Protein AF-A0A2S8NQK1-F1 (afdb_monomer_lite)

Secondary structure (DSSP, 8-state):
-HHHHHHHHHHTTT-HHHHHHHHHTT----HHHHTTGGGG-SSEEEETTSTTS-HHHHTSSS--SEEEE-S-THHHHSSSPP------SS--HHHHHHHHHHHS--

Foldseek 3Di:
DLLLLLLLCVVVVQPLVSSVVCVVVVPDDDPVSSVCSVVVDPFDKDAPPDPLPQPVQVPDDRRGRMDTDDDDSVVSVDPDDDDDDDDDPDDDPVRVVVVVVVVPDD

Radius of gyration: 18.11 Å; chains: 1; bounding box: 36×28×53 Å

pLDDT: mean 92.76, std 6.94, range [49.03, 98.44]

Sequence (106 aa):
MRQVLLFFALKYDGDWLKIYQALETKEKIAYEDLIDIETKITCHYVTIIDSEYPKLLCNIYRPPFVLFYVGNLAVLNDQRHKLAICGTTVPNKRGLVTAKMLTKKS

Structure (mmCIF, N/CA/C/O backbone):
data_AF-A0A2S8NQK1-F1
#
_entry.id   AF-A0A2S8NQK1-F1
#
loop_
_atom_site.group_PDB
_atom_site.id
_atom_site.type_symbol
_atom_site.label_atom_id
_atom_site.label_alt_id
_atom_site.label_comp_id
_atom_site.label_asym_id
_atom_site.label_entity_id
_atom_site.label_seq_id
_atom_site.pdbx_PDB_ins_code
_atom_site.Cartn_x
_atom_site.Cartn_y
_atom_site.Cartn_z
_atom_site.occupancy
_atom_site.B_iso_or_equiv
_atom_site.auth_seq_id
_atom_site.auth_comp_id
_atom_site.auth_asym_id
_atom_site.auth_atom_id
_atom_site.pdbx_PDB_model_num
ATOM 1 N N . MET A 1 1 ? -3.739 3.729 15.677 1.00 84.88 1 MET A N 1
ATOM 2 C CA . MET A 1 1 ? -4.407 3.767 14.352 1.00 84.88 1 MET A CA 1
ATOM 3 C C . MET A 1 1 ? -3.555 3.132 13.250 1.00 84.88 1 MET A C 1
ATOM 5 O O . MET A 1 1 ? -4.055 2.231 12.597 1.00 84.88 1 MET A O 1
ATOM 9 N N . ARG A 1 2 ? -2.272 3.503 13.075 1.00 95.56 2 ARG A N 1
ATOM 10 C CA . ARG A 1 2 ? -1.377 2.883 12.064 1.00 95.56 2 ARG A CA 1
ATOM 11 C C . ARG A 1 2 ? -1.283 1.354 12.175 1.00 95.56 2 ARG A C 1
ATOM 13 O O . ARG A 1 2 ? -1.521 0.657 11.199 1.00 95.56 2 ARG A O 1
ATOM 20 N N . GLN A 1 3 ? -1.046 0.842 13.385 1.00 95.75 3 GLN A N 1
ATOM 21 C CA . GLN A 1 3 ? -0.967 -0.601 13.664 1.00 95.75 3 GLN A CA 1
ATOM 22 C C . GLN A 1 3 ? -2.260 -1.361 13.337 1.00 95.75 3 GLN A C 1
ATOM 24 O O . GLN A 1 3 ? -2.198 -2.516 12.945 1.00 95.75 3 GLN A O 1
ATOM 29 N N . VAL A 1 4 ? -3.425 -0.713 13.442 1.00 96.50 4 VAL A N 1
ATOM 30 C CA . VAL A 1 4 ? -4.716 -1.316 13.067 1.00 96.50 4 VAL A CA 1
ATOM 31 C C . VAL A 1 4 ? -4.816 -1.478 11.549 1.00 96.50 4 VAL A C 1
ATOM 33 O O . VAL A 1 4 ? -5.246 -2.523 11.068 1.00 96.50 4 VAL A O 1
ATOM 36 N N . LEU A 1 5 ? -4.373 -0.472 10.787 1.00 97.44 5 LEU A N 1
ATOM 37 C CA . LEU A 1 5 ? -4.304 -0.566 9.327 1.00 97.44 5 LEU A CA 1
ATOM 38 C C . LEU A 1 5 ? -3.313 -1.649 8.893 1.00 97.44 5 LEU A C 1
ATOM 40 O O . LEU A 1 5 ? -3.635 -2.444 8.015 1.00 97.44 5 LEU A O 1
ATOM 44 N N . LEU A 1 6 ? -2.145 -1.715 9.541 1.00 97.81 6 LEU A N 1
ATOM 45 C CA . LEU A 1 6 ? -1.167 -2.779 9.321 1.00 97.81 6 LEU A CA 1
ATOM 46 C C . LEU A 1 6 ? -1.759 -4.159 9.641 1.00 97.81 6 LEU A C 1
ATOM 48 O O . LEU A 1 6 ? -1.657 -5.069 8.825 1.00 97.81 6 LEU A O 1
ATOM 52 N N . PHE A 1 7 ? -2.429 -4.303 10.785 1.00 97.75 7 PHE A N 1
ATOM 53 C CA . PHE A 1 7 ? -3.077 -5.546 11.189 1.00 97.75 7 PHE A CA 1
ATOM 54 C C . PHE A 1 7 ? -4.078 -6.032 10.138 1.00 97.75 7 PHE A C 1
ATOM 56 O O . PHE A 1 7 ? -3.976 -7.172 9.688 1.00 97.75 7 PHE A O 1
ATOM 63 N N . PHE A 1 8 ? -5.004 -5.178 9.689 1.00 98.00 8 PHE A N 1
ATOM 64 C CA . PHE A 1 8 ? -5.975 -5.577 8.667 1.00 98.00 8 PHE A CA 1
ATOM 65 C C . PHE A 1 8 ? -5.335 -5.820 7.301 1.00 98.00 8 PHE A C 1
ATOM 67 O O . PHE A 1 8 ? -5.755 -6.742 6.604 1.00 98.00 8 PHE A O 1
ATOM 74 N N . ALA A 1 9 ? -4.303 -5.055 6.932 1.00 97.81 9 ALA A N 1
ATOM 75 C CA . ALA A 1 9 ? -3.551 -5.297 5.704 1.00 97.81 9 ALA A CA 1
ATOM 76 C C . ALA A 1 9 ? -2.910 -6.692 5.695 1.00 97.81 9 ALA A C 1
ATOM 78 O O . ALA A 1 9 ? -2.998 -7.382 4.684 1.00 97.81 9 ALA A O 1
ATOM 79 N N . LEU A 1 10 ? -2.336 -7.130 6.821 1.00 97.06 10 LEU A N 1
ATOM 80 C CA . LEU A 1 10 ? -1.766 -8.473 6.966 1.00 97.06 10 LEU A CA 1
ATOM 81 C C . LEU A 1 10 ? -2.851 -9.554 7.049 1.00 97.06 10 LEU A C 1
ATOM 83 O O . LEU A 1 10 ? -2.753 -10.576 6.380 1.00 97.06 10 LEU A O 1
ATOM 87 N N . LYS A 1 11 ? -3.907 -9.326 7.839 1.00 97.38 11 LYS A N 1
ATOM 88 C CA . LYS A 1 11 ? -5.008 -10.282 8.035 1.00 97.38 11 LYS A CA 1
ATOM 89 C C . LYS A 1 11 ? -5.736 -10.615 6.732 1.00 97.38 11 LYS A C 1
ATOM 91 O O . LYS A 1 11 ? -6.131 -11.760 6.529 1.00 97.38 11 LYS A O 1
ATOM 96 N N . TYR A 1 12 ? -5.941 -9.614 5.882 1.00 98.12 12 TYR A N 1
ATOM 97 C CA . TYR A 1 12 ? -6.712 -9.739 4.647 1.00 98.12 12 TYR A CA 1
ATOM 98 C C . TYR A 1 12 ? -5.849 -9.744 3.381 1.00 98.12 12 TYR A C 1
ATOM 100 O O . TYR A 1 12 ? -6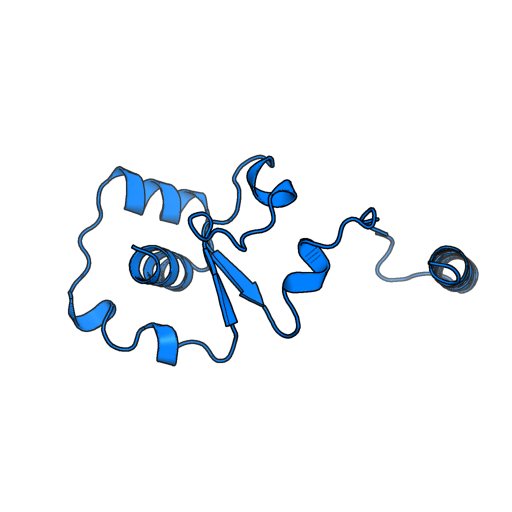.399 -9.590 2.294 1.00 98.12 12 TYR A O 1
ATOM 108 N N . ASP A 1 13 ? -4.531 -9.927 3.510 1.00 96.44 13 ASP A N 1
ATOM 109 C CA . ASP A 1 13 ? -3.579 -9.999 2.389 1.00 96.44 13 ASP A CA 1
ATOM 110 C C . ASP A 1 13 ? -3.718 -8.825 1.397 1.00 96.44 13 ASP A C 1
ATOM 112 O O . ASP A 1 13 ? -3.743 -8.976 0.178 1.00 96.44 13 ASP A O 1
ATOM 116 N N . GLY A 1 14 ? -3.913 -7.620 1.937 1.00 95.50 14 GLY A N 1
ATOM 117 C CA . GLY A 1 14 ? -4.097 -6.405 1.142 1.00 95.50 14 GLY A CA 1
ATOM 118 C C . GLY A 1 14 ? -5.433 -6.292 0.389 1.00 95.50 14 GLY A C 1
ATOM 119 O O . GLY A 1 14 ? -5.599 -5.341 -0.377 1.00 95.50 14 GLY A O 1
ATOM 120 N N . ASP A 1 15 ? -6.400 -7.195 0.596 1.00 97.94 15 ASP A N 1
ATOM 121 C CA . ASP A 1 15 ? -7.730 -7.120 -0.023 1.00 97.94 15 ASP A CA 1
ATOM 122 C C . ASP A 1 15 ? -8.475 -5.859 0.433 1.00 97.94 15 ASP A C 1
ATOM 124 O O . ASP A 1 15 ? -8.992 -5.763 1.551 1.00 97.94 15 ASP A O 1
ATOM 128 N N . TRP A 1 16 ? -8.539 -4.877 -0.467 1.00 97.56 16 TRP A N 1
ATOM 129 C CA . TRP A 1 16 ? -9.082 -3.557 -0.169 1.00 97.56 16 TRP A CA 1
ATOM 130 C C . TRP A 1 16 ? -10.514 -3.607 0.368 1.00 97.56 16 TRP A C 1
ATOM 132 O O . TRP A 1 16 ? -10.842 -2.869 1.296 1.00 97.56 16 TRP A O 1
ATOM 142 N N . LEU A 1 17 ? -11.374 -4.466 -0.195 1.00 97.88 17 LEU A N 1
ATOM 143 C CA . LEU A 1 17 ? -12.788 -4.503 0.176 1.00 97.88 17 LEU A CA 1
ATOM 144 C C . LEU A 1 17 ? -12.969 -5.075 1.581 1.00 97.88 17 LEU A C 1
ATOM 146 O O . LEU A 1 17 ? -13.733 -4.517 2.363 1.00 97.88 17 LEU A O 1
ATOM 150 N N . LYS A 1 18 ? -12.239 -6.142 1.917 1.00 98.44 18 LYS A N 1
ATOM 151 C CA . LYS A 1 18 ? -12.292 -6.742 3.257 1.00 98.44 18 LYS A CA 1
ATOM 152 C C . LYS A 1 18 ? -11.739 -5.801 4.318 1.00 98.44 18 LYS A C 1
ATOM 154 O O . LYS A 1 18 ? -12.349 -5.655 5.371 1.00 98.44 18 LYS A O 1
ATOM 159 N N . ILE A 1 19 ? -10.634 -5.113 4.024 1.00 98.06 19 ILE A N 1
ATOM 160 C CA . ILE A 1 19 ? -10.066 -4.110 4.935 1.00 98.06 19 ILE A CA 1
ATOM 161 C C . ILE A 1 19 ? -11.061 -2.966 5.144 1.00 98.06 19 ILE A C 1
ATOM 163 O O . ILE A 1 19 ? -11.316 -2.578 6.281 1.00 98.06 19 ILE A O 1
ATOM 167 N N . TYR A 1 20 ? -11.663 -2.453 4.067 1.00 97.56 20 TYR A N 1
ATOM 168 C CA . TYR A 1 20 ? -12.682 -1.408 4.157 1.00 97.56 20 TYR A CA 1
ATOM 169 C C . TYR A 1 20 ? -13.875 -1.852 5.014 1.00 97.56 20 TYR A C 1
ATOM 171 O O . TYR A 1 20 ? -14.260 -1.133 5.931 1.00 97.56 20 TYR A O 1
ATOM 179 N N . GLN A 1 21 ? -14.404 -3.055 4.780 1.00 98.06 21 GLN A N 1
ATOM 180 C CA . GLN A 1 21 ? -15.511 -3.619 5.558 1.00 98.06 21 GLN A CA 1
ATOM 181 C C . GLN A 1 21 ? -15.149 -3.807 7.035 1.00 98.06 21 GLN A C 1
ATOM 183 O O . GLN A 1 21 ? -15.956 -3.489 7.906 1.00 98.06 21 GLN A O 1
ATOM 188 N N . ALA A 1 22 ? -13.942 -4.281 7.340 1.00 97.81 22 ALA A N 1
ATOM 189 C CA . ALA A 1 22 ? -13.466 -4.437 8.712 1.00 97.81 22 ALA A CA 1
ATOM 190 C C . ALA A 1 22 ? -13.375 -3.090 9.449 1.00 97.81 22 ALA A C 1
ATOM 192 O O . ALA A 1 22 ? -13.771 -2.976 10.611 1.00 97.81 22 ALA A O 1
ATOM 193 N N . LEU A 1 23 ? -12.911 -2.045 8.756 1.00 96.44 23 LEU A N 1
ATOM 194 C CA . LEU A 1 23 ? -12.867 -0.681 9.286 1.00 96.44 23 LEU A CA 1
ATOM 195 C C . LEU A 1 23 ? -14.274 -0.099 9.477 1.00 96.44 23 LEU A C 1
ATOM 197 O O . LEU A 1 23 ? -14.560 0.481 10.524 1.00 96.44 23 LEU A O 1
ATOM 201 N N . GLU A 1 24 ? -15.157 -0.277 8.494 1.00 96.94 24 GLU A N 1
ATOM 202 C CA . GLU A 1 24 ? -16.543 0.205 8.514 1.00 96.94 24 GLU A CA 1
ATOM 203 C C . GLU A 1 24 ? -17.353 -0.439 9.646 1.00 96.94 24 GLU A C 1
ATOM 205 O O . GLU A 1 24 ? -18.028 0.248 10.414 1.00 96.94 24 GLU A O 1
ATOM 210 N N . THR A 1 25 ? -17.230 -1.757 9.803 1.00 97.44 25 THR A N 1
ATOM 211 C CA . THR A 1 25 ? -17.931 -2.535 10.836 1.00 97.44 25 THR A CA 1
ATOM 212 C C . THR A 1 25 ? -17.276 -2.452 12.214 1.00 97.44 25 THR A C 1
ATOM 214 O O . THR A 1 25 ? -17.824 -2.990 13.178 1.00 97.44 25 THR A O 1
ATOM 217 N N . LYS A 1 26 ? -16.137 -1.753 12.336 1.00 95.81 26 LYS A N 1
ATOM 218 C CA . LYS A 1 26 ? -15.326 -1.669 13.563 1.00 95.81 26 LYS A CA 1
ATOM 219 C C . LYS A 1 26 ? -15.029 -3.056 14.124 1.00 95.81 26 LYS A C 1
ATOM 221 O O . LYS A 1 26 ? -15.254 -3.328 15.306 1.00 95.81 26 LYS A O 1
ATOM 226 N N . GLU A 1 27 ? -14.567 -3.937 13.245 1.00 96.69 27 GLU A N 1
ATOM 227 C CA . GLU A 1 27 ? -14.224 -5.306 13.591 1.00 96.69 27 GLU A CA 1
ATOM 228 C C . GLU A 1 27 ? -13.318 -5.332 14.831 1.00 96.69 27 GLU A C 1
ATOM 230 O O . GLU A 1 27 ? -12.362 -4.561 14.947 1.00 96.69 27 GLU A O 1
ATOM 235 N N . LYS A 1 28 ? -13.661 -6.189 15.798 1.00 95.94 28 LYS A N 1
ATOM 236 C CA . LYS A 1 28 ? -12.940 -6.265 17.069 1.00 95.94 28 LYS A CA 1
ATOM 237 C C . LYS A 1 28 ? -11.543 -6.835 16.846 1.00 95.94 28 LYS A C 1
ATOM 239 O O . LYS A 1 28 ? -11.382 -7.837 16.156 1.00 95.94 28 LYS A O 1
ATOM 244 N N . ILE A 1 29 ? -10.562 -6.222 17.497 1.00 94.94 29 ILE A N 1
ATOM 245 C CA . ILE A 1 29 ? -9.158 -6.631 17.463 1.00 94.94 29 ILE A CA 1
ATOM 246 C C . ILE A 1 29 ? -8.743 -6.916 18.902 1.00 94.94 29 ILE A C 1
ATOM 248 O O . ILE A 1 29 ? -9.017 -6.100 19.788 1.00 94.94 29 ILE A O 1
ATOM 252 N N . ALA A 1 30 ? -8.126 -8.072 19.141 1.00 94.00 30 ALA A N 1
ATOM 253 C CA . ALA A 1 30 ? -7.544 -8.377 20.439 1.00 94.00 30 ALA A CA 1
ATOM 254 C C . ALA A 1 30 ? -6.299 -7.500 20.642 1.00 94.00 30 ALA A C 1
ATOM 256 O O . ALA A 1 30 ? -5.568 -7.223 19.691 1.00 94.00 30 ALA A O 1
ATOM 257 N N . TYR A 1 31 ? -6.055 -7.014 21.858 1.00 90.44 31 TYR A N 1
ATOM 258 C CA . TYR A 1 31 ? -4.916 -6.120 22.090 1.00 90.44 31 TYR A CA 1
ATOM 259 C C . TYR A 1 31 ? -3.590 -6.831 21.785 1.00 90.44 31 TYR A C 1
ATOM 261 O O . TYR A 1 31 ? -2.684 -6.242 21.201 1.00 90.44 31 TYR A O 1
ATOM 269 N N . GLU A 1 32 ? -3.529 -8.125 22.087 1.00 92.12 32 GLU A N 1
ATOM 270 C CA . GLU A 1 32 ? -2.398 -9.022 21.865 1.00 92.12 32 GLU A CA 1
ATOM 271 C C . GLU A 1 32 ? -2.020 -9.136 20.385 1.00 92.12 32 GLU A C 1
ATOM 273 O O . GLU A 1 32 ? -0.848 -9.300 20.063 1.00 92.12 32 GLU A O 1
ATOM 278 N N . ASP A 1 33 ? -2.989 -8.991 19.477 1.00 91.75 33 ASP A N 1
ATOM 279 C CA . ASP A 1 33 ? -2.747 -9.042 18.034 1.00 91.75 33 ASP A CA 1
ATOM 280 C C . ASP A 1 33 ? -2.015 -7.801 17.503 1.00 91.75 33 ASP A C 1
ATOM 282 O O . ASP A 1 33 ? -1.403 -7.850 16.431 1.00 91.75 33 ASP A O 1
ATOM 286 N N . LEU A 1 34 ? -2.099 -6.683 18.232 1.00 94.00 34 LEU A N 1
ATOM 287 C CA . LEU A 1 34 ? -1.430 -5.428 17.894 1.00 94.00 34 LEU A CA 1
ATOM 2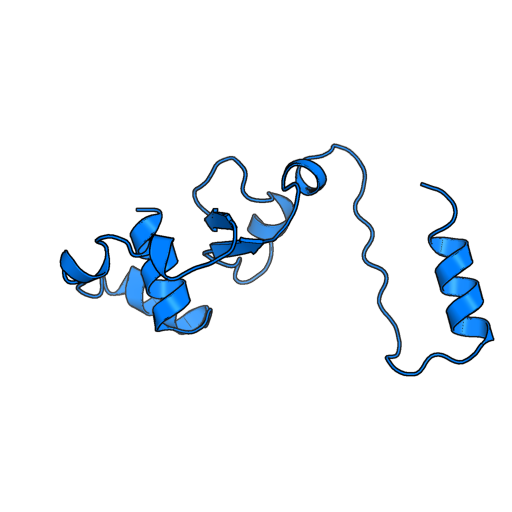88 C C . LEU A 1 34 ? -0.051 -5.313 18.544 1.00 94.00 34 LEU A C 1
ATOM 290 O O . LEU A 1 34 ? 0.792 -4.566 18.038 1.00 94.00 34 LEU A O 1
ATOM 294 N N . ILE A 1 35 ? 0.186 -6.047 19.635 1.00 93.38 35 ILE A N 1
ATOM 295 C CA . ILE A 1 35 ? 1.504 -6.139 20.261 1.00 93.38 35 ILE A CA 1
ATOM 296 C C . ILE A 1 35 ? 2.466 -6.752 19.244 1.00 93.38 35 ILE A C 1
ATOM 298 O O . ILE A 1 35 ? 2.185 -7.783 18.637 1.00 93.38 35 ILE A O 1
ATOM 302 N N . ASP A 1 36 ? 3.590 -6.075 19.026 1.00 90.00 36 ASP A N 1
ATOM 303 C CA . ASP A 1 36 ? 4.669 -6.529 18.151 1.00 90.00 36 ASP A CA 1
ATOM 304 C C . ASP A 1 36 ? 4.240 -6.857 16.709 1.00 90.00 36 ASP A C 1
ATOM 306 O O . ASP A 1 36 ? 4.961 -7.542 15.987 1.00 90.00 36 ASP A O 1
ATOM 310 N N . ILE A 1 37 ? 3.104 -6.336 16.228 1.00 94.69 37 ILE A N 1
ATOM 311 C CA . ILE A 1 37 ? 2.615 -6.591 14.861 1.00 94.69 37 ILE A CA 1
ATOM 312 C C . ILE A 1 37 ? 3.640 -6.188 13.790 1.00 94.69 37 ILE A C 1
ATOM 314 O O . ILE A 1 37 ? 3.759 -6.839 12.755 1.00 94.69 37 ILE A O 1
ATOM 318 N N . GLU A 1 38 ? 4.432 -5.152 14.067 1.00 94.31 38 GLU A N 1
ATOM 319 C CA . GLU A 1 38 ? 5.511 -4.683 13.194 1.00 94.31 38 GLU A CA 1
ATOM 320 C C . GLU A 1 38 ? 6.672 -5.681 13.097 1.00 94.31 38 GLU A C 1
ATOM 322 O O . GLU A 1 38 ? 7.368 -5.707 12.090 1.00 94.31 38 GLU A O 1
ATOM 327 N N . THR A 1 39 ? 6.849 -6.562 14.086 1.00 94.75 39 THR A N 1
ATOM 328 C CA . THR A 1 39 ? 7.865 -7.627 14.027 1.00 94.75 39 THR A CA 1
ATOM 329 C C . THR A 1 39 ? 7.502 -8.727 13.028 1.00 94.75 39 THR A C 1
ATOM 331 O O . THR A 1 39 ? 8.376 -9.477 12.597 1.00 94.75 39 THR A O 1
ATOM 334 N N . LYS A 1 40 ? 6.228 -8.810 12.607 1.00 94.31 40 LYS A N 1
ATOM 335 C CA . LYS A 1 40 ? 5.764 -9.776 11.597 1.00 94.31 40 LYS A CA 1
ATOM 336 C C . LYS A 1 40 ? 6.171 -9.397 10.171 1.00 94.31 40 LYS A C 1
ATOM 338 O O . LYS A 1 40 ? 5.979 -10.200 9.260 1.00 94.31 40 LYS A O 1
ATOM 343 N N . ILE A 1 41 ? 6.710 -8.196 9.959 1.00 95.69 41 ILE A N 1
ATOM 344 C CA . ILE A 1 41 ? 7.179 -7.726 8.655 1.00 95.69 41 ILE A CA 1
ATOM 345 C C . ILE A 1 41 ? 8.681 -7.446 8.691 1.00 95.69 41 ILE A C 1
ATOM 347 O O . ILE A 1 41 ? 9.238 -7.030 9.699 1.00 95.69 41 ILE A O 1
ATOM 351 N N . THR A 1 42 ? 9.346 -7.656 7.559 1.00 95.69 42 THR A N 1
ATOM 352 C CA . THR A 1 42 ? 10.792 -7.413 7.397 1.00 95.69 42 THR A CA 1
ATOM 353 C C . THR A 1 42 ? 11.100 -6.123 6.636 1.00 95.69 42 THR A C 1
ATOM 355 O O . THR A 1 42 ? 12.260 -5.821 6.360 1.00 95.69 42 THR A O 1
ATOM 358 N N . CYS A 1 43 ? 10.067 -5.369 6.261 1.00 95.62 43 CYS A N 1
ATOM 359 C CA . CYS A 1 43 ? 10.160 -4.182 5.420 1.00 95.62 43 CYS A CA 1
ATOM 360 C C . CYS A 1 43 ? 9.539 -2.965 6.108 1.00 95.62 43 CYS A C 1
ATOM 362 O O . CYS A 1 43 ? 8.869 -3.077 7.136 1.00 95.62 43 CYS A O 1
ATOM 364 N N . HIS A 1 44 ? 9.759 -1.789 5.526 1.00 95.94 44 HIS A N 1
ATOM 365 C CA . HIS A 1 44 ? 9.108 -0.574 5.990 1.00 95.94 44 HIS A CA 1
ATOM 366 C C . HIS A 1 44 ? 7.671 -0.512 5.479 1.00 95.94 44 HIS A C 1
ATOM 368 O O . HIS A 1 44 ? 7.332 -1.091 4.444 1.00 95.94 44 HIS A O 1
ATOM 374 N N . TYR A 1 45 ? 6.832 0.239 6.188 1.00 96.94 45 TYR A N 1
ATOM 375 C CA . TYR A 1 45 ? 5.468 0.493 5.760 1.00 96.94 45 TYR A CA 1
ATOM 376 C C . TYR A 1 45 ? 5.070 1.952 5.988 1.00 96.94 45 TYR A C 1
ATOM 378 O O . TYR A 1 45 ? 5.533 2.610 6.923 1.00 96.94 45 TYR A O 1
ATOM 386 N N . VAL A 1 46 ? 4.197 2.451 5.119 1.00 96.56 46 VAL A N 1
ATOM 387 C CA . VAL A 1 46 ? 3.520 3.743 5.261 1.00 96.56 46 VAL A CA 1
ATOM 388 C C . VAL A 1 46 ? 2.022 3.523 5.082 1.00 96.56 46 VAL A C 1
ATOM 390 O O . VAL A 1 46 ? 1.596 2.687 4.288 1.00 96.56 46 VAL A O 1
ATOM 393 N N . THR A 1 47 ? 1.209 4.233 5.849 1.00 97.12 47 THR A N 1
ATOM 394 C CA . THR A 1 47 ? -0.250 4.092 5.852 1.00 97.12 47 THR A CA 1
ATOM 395 C C . THR A 1 47 ? -0.912 5.309 5.225 1.00 97.12 47 THR A C 1
ATOM 397 O O . THR A 1 47 ? -0.333 6.388 5.217 1.00 97.12 47 THR A O 1
ATOM 400 N N . ILE A 1 48 ? -2.142 5.163 4.735 1.00 95.19 48 I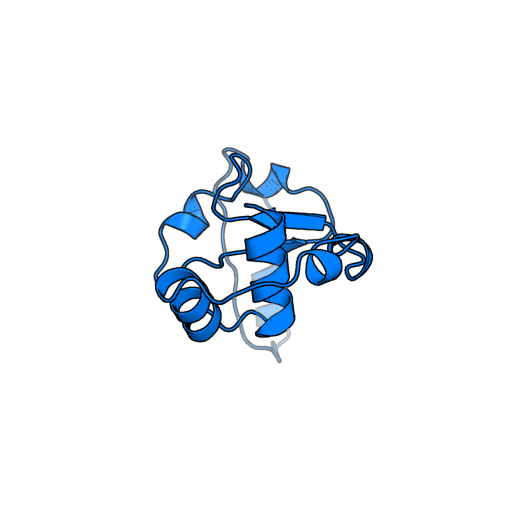LE A N 1
ATOM 401 C CA . ILE A 1 48 ? -2.894 6.247 4.076 1.00 95.19 48 ILE A CA 1
ATOM 402 C C . ILE A 1 48 ? -3.113 7.494 4.958 1.00 95.19 48 ILE A C 1
ATOM 404 O O . ILE A 1 48 ? -3.423 8.568 4.450 1.00 95.19 48 ILE A O 1
ATOM 408 N N . ILE A 1 49 ? -2.951 7.363 6.278 1.00 95.44 49 ILE A N 1
ATOM 409 C CA . ILE A 1 49 ? -3.069 8.461 7.250 1.00 95.44 49 ILE A CA 1
ATOM 410 C C . ILE A 1 49 ? -1.724 9.122 7.588 1.00 95.44 49 ILE A C 1
ATOM 412 O O . ILE A 1 49 ? -1.704 10.118 8.309 1.00 95.44 49 ILE A O 1
ATOM 416 N N . ASP A 1 50 ? -0.610 8.572 7.104 1.00 94.81 50 ASP A N 1
ATOM 417 C CA . ASP A 1 50 ? 0.716 9.141 7.326 1.00 94.81 50 ASP A CA 1
ATOM 418 C C . ASP A 1 50 ? 0.952 10.318 6.374 1.00 94.81 50 ASP A C 1
ATOM 420 O O . ASP A 1 50 ? 0.604 10.273 5.194 1.00 94.81 50 ASP A O 1
ATOM 424 N N . SER A 1 51 ? 1.607 11.372 6.865 1.00 92.25 51 SER A N 1
ATOM 425 C CA . SER A 1 51 ? 1.944 12.555 6.058 1.00 92.25 51 SER A CA 1
ATOM 426 C C . SER A 1 51 ? 2.896 12.245 4.898 1.00 92.25 51 SER A C 1
ATOM 428 O O . SER A 1 51 ? 2.902 12.959 3.895 1.00 92.25 51 SER A O 1
ATOM 430 N N . GLU A 1 52 ? 3.692 11.185 5.032 1.00 92.06 52 GLU A N 1
ATOM 431 C CA . GLU A 1 52 ? 4.653 10.722 4.031 1.00 92.06 52 GLU A CA 1
ATOM 432 C C . GLU A 1 52 ? 4.010 9.880 2.920 1.00 92.06 52 GLU A C 1
ATOM 434 O O . GLU A 1 52 ? 4.673 9.582 1.921 1.00 92.06 52 GLU A O 1
ATOM 439 N N . TYR A 1 53 ? 2.733 9.502 3.067 1.00 93.25 53 TYR A N 1
ATOM 440 C CA . TYR A 1 53 ? 2.027 8.690 2.085 1.00 93.25 53 TYR A CA 1
ATOM 441 C C . TYR A 1 53 ? 1.936 9.417 0.728 1.00 93.25 53 TYR A C 1
ATOM 443 O O . TYR A 1 53 ? 1.586 10.603 0.680 1.00 93.25 53 TYR A O 1
ATOM 451 N N . PRO A 1 54 ? 2.215 8.745 -0.406 1.00 90.31 54 PRO A N 1
ATOM 452 C CA . PRO A 1 54 ? 2.258 9.408 -1.706 1.00 90.31 54 PRO A CA 1
ATOM 453 C C . PRO A 1 54 ? 0.902 10.002 -2.107 1.00 90.31 54 PRO A C 1
ATOM 455 O O . PRO A 1 54 ? -0.047 9.280 -2.410 1.00 90.31 54 PRO A O 1
ATOM 458 N N . LYS A 1 55 ? 0.824 11.335 -2.210 1.00 86.88 55 LYS A N 1
ATOM 459 C CA . LYS A 1 55 ? -0.426 12.058 -2.528 1.00 86.88 55 LYS A CA 1
ATOM 460 C C . LYS A 1 55 ? -1.085 11.609 -3.833 1.00 86.88 55 LYS A C 1
ATOM 462 O O . LYS A 1 55 ? -2.306 11.545 -3.912 1.00 86.88 55 LYS A O 1
ATOM 467 N N . LEU A 1 56 ? -0.287 11.273 -4.850 1.00 86.56 56 LEU A N 1
ATOM 468 C CA . LEU A 1 56 ? -0.806 10.769 -6.128 1.00 86.56 56 LEU A CA 1
ATOM 469 C C . LEU A 1 56 ? -1.583 9.455 -5.959 1.00 86.56 56 LEU A C 1
ATOM 471 O O . LEU A 1 56 ? -2.551 9.234 -6.679 1.00 86.56 56 LEU A O 1
ATOM 475 N N . LEU A 1 57 ? -1.197 8.617 -4.991 1.00 87.00 57 LEU A N 1
ATOM 476 C CA . LEU A 1 57 ? -1.904 7.378 -4.678 1.00 87.00 57 LEU A CA 1
ATOM 477 C C . LEU A 1 57 ? -3.162 7.613 -3.843 1.00 87.00 57 LEU A C 1
ATOM 479 O O . LEU A 1 57 ? -4.053 6.782 -3.906 1.00 87.00 57 LEU A O 1
ATOM 483 N N . CYS A 1 58 ? -3.294 8.721 -3.109 1.00 87.25 58 CYS A N 1
ATOM 484 C CA . CYS A 1 58 ? -4.554 9.043 -2.422 1.00 87.25 58 CYS A CA 1
ATOM 485 C C . CYS A 1 58 ? -5.705 9.311 -3.402 1.00 87.25 58 CYS A C 1
ATOM 487 O O . CYS A 1 58 ? -6.865 9.118 -3.055 1.00 87.25 58 CYS A O 1
ATOM 489 N N . ASN A 1 59 ? -5.381 9.753 -4.620 1.00 86.88 59 ASN A N 1
ATOM 490 C CA . ASN A 1 59 ? -6.356 10.233 -5.599 1.00 86.88 59 ASN A CA 1
ATOM 491 C C . ASN A 1 59 ? -6.888 9.140 -6.541 1.00 86.88 59 ASN A C 1
ATOM 493 O O . ASN A 1 59 ? -7.719 9.434 -7.400 1.00 86.88 59 ASN A O 1
ATOM 497 N N . ILE A 1 60 ? -6.403 7.899 -6.429 1.00 91.94 60 ILE A N 1
ATOM 498 C CA . ILE A 1 60 ? -6.863 6.795 -7.282 1.00 91.94 60 ILE A CA 1
ATOM 499 C C . ILE A 1 60 ? -8.138 6.157 -6.724 1.00 91.94 60 ILE A C 1
ATOM 501 O O . ILE A 1 60 ? -8.453 6.275 -5.540 1.00 91.94 60 ILE A O 1
ATOM 505 N N . TYR A 1 61 ? -8.859 5.419 -7.570 1.00 93.44 61 TYR A N 1
ATOM 506 C CA . TYR A 1 61 ? -9.960 4.578 -7.106 1.00 93.44 61 TYR A CA 1
ATOM 507 C C . TYR A 1 61 ? -9.428 3.490 -6.162 1.00 93.44 61 TYR A C 1
ATOM 509 O O . TYR A 1 61 ? -8.574 2.703 -6.567 1.00 93.44 61 TYR A O 1
ATOM 517 N N . ARG A 1 62 ? -9.962 3.441 -4.932 1.00 94.69 62 ARG A N 1
ATOM 518 C CA . ARG A 1 62 ? -9.564 2.499 -3.867 1.00 94.69 62 ARG A CA 1
ATOM 519 C C . ARG A 1 62 ? -8.068 2.589 -3.519 1.00 94.69 62 ARG A C 1
ATOM 521 O O . ARG A 1 62 ? -7.312 1.658 -3.798 1.00 94.69 62 ARG A O 1
ATOM 528 N N . PRO A 1 63 ? -7.626 3.697 -2.895 1.00 95.75 63 PRO A N 1
ATOM 529 C CA . PRO A 1 63 ? -6.236 3.840 -2.483 1.00 95.75 63 PRO A CA 1
ATOM 530 C C . PRO A 1 63 ? -5.871 2.743 -1.467 1.00 95.75 63 PRO A C 1
ATOM 532 O O . PRO A 1 63 ? -6.671 2.473 -0.563 1.00 95.75 63 PRO A O 1
ATOM 535 N N . PRO A 1 64 ? -4.691 2.107 -1.580 1.00 96.19 64 PRO A N 1
ATOM 536 C CA . PRO A 1 64 ? -4.225 1.148 -0.586 1.00 96.19 64 PRO A CA 1
ATOM 537 C C . PRO A 1 64 ? -4.189 1.765 0.815 1.00 96.19 64 PRO A C 1
ATOM 539 O O . PRO A 1 64 ? -3.753 2.898 0.998 1.00 96.19 64 PRO A O 1
ATOM 542 N N . PHE A 1 65 ? -4.617 1.012 1.826 1.00 97.25 65 PHE A N 1
ATOM 543 C CA . PHE A 1 65 ? -4.546 1.486 3.212 1.00 97.25 65 PHE A CA 1
ATOM 544 C C . PHE A 1 65 ? -3.111 1.498 3.751 1.00 97.25 65 PHE A C 1
ATOM 546 O O . PHE A 1 65 ? -2.777 2.329 4.599 1.00 97.25 65 PHE A O 1
ATOM 553 N N . VAL A 1 66 ? -2.274 0.577 3.262 1.00 97.44 66 VAL A N 1
ATOM 554 C CA . VAL A 1 66 ? -0.877 0.381 3.662 1.00 97.44 66 VAL A CA 1
ATOM 555 C C . VAL A 1 66 ? -0.041 0.087 2.419 1.00 97.44 66 VAL A C 1
ATOM 557 O O . VAL A 1 66 ? -0.453 -0.692 1.562 1.00 97.44 66 VAL A O 1
ATOM 560 N N . LEU A 1 67 ? 1.138 0.700 2.329 1.00 95.81 67 LEU A N 1
ATOM 561 C CA . LEU A 1 67 ? 2.164 0.395 1.338 1.00 95.81 67 LEU A CA 1
ATOM 562 C C . LEU A 1 67 ? 3.383 -0.176 2.052 1.00 95.81 67 LEU A C 1
ATOM 564 O O . LEU A 1 67 ? 3.978 0.496 2.894 1.00 95.81 67 LEU A O 1
ATOM 568 N N . PHE A 1 68 ? 3.761 -1.393 1.680 1.00 96.62 68 PHE A N 1
ATOM 569 C CA . PHE A 1 68 ? 5.002 -2.034 2.103 1.00 96.62 68 PHE A CA 1
ATOM 570 C C . PHE A 1 68 ? 6.103 -1.719 1.095 1.00 96.62 68 PHE A C 1
ATOM 572 O O . PHE A 1 68 ? 5.872 -1.798 -0.114 1.00 96.62 68 PHE A O 1
ATOM 579 N N . TYR A 1 69 ? 7.289 -1.338 1.564 1.00 95.69 69 TYR A N 1
ATOM 580 C CA . TYR A 1 69 ? 8.364 -0.908 0.676 1.00 95.69 69 TYR A CA 1
ATOM 581 C C . TYR A 1 69 ? 9.765 -1.220 1.209 1.00 95.69 69 TYR A C 1
ATOM 583 O O . TYR A 1 69 ? 10.000 -1.387 2.407 1.00 95.69 69 TYR A O 1
ATOM 591 N N . VAL A 1 70 ? 10.716 -1.254 0.274 1.00 95.62 70 VAL A N 1
ATOM 592 C CA . VAL A 1 70 ? 12.157 -1.337 0.528 1.00 95.62 70 VAL A CA 1
ATOM 593 C C . VAL A 1 70 ? 12.830 -0.168 -0.190 1.00 95.62 70 VAL A C 1
ATOM 595 O O . VAL A 1 70 ? 12.540 0.090 -1.358 1.00 95.62 70 VAL A O 1
ATOM 598 N N . GLY A 1 71 ? 13.735 0.534 0.493 1.00 93.69 71 GLY A N 1
ATOM 599 C CA . GLY A 1 71 ? 14.461 1.684 -0.055 1.00 93.69 71 GLY A CA 1
ATOM 600 C C . GLY A 1 71 ? 13.930 3.033 0.435 1.00 93.69 71 GLY A C 1
ATOM 601 O O . GLY A 1 71 ? 13.351 3.130 1.511 1.00 93.69 71 GLY A O 1
ATOM 602 N N . ASN A 1 72 ? 14.175 4.095 -0.338 1.00 92.12 72 ASN A N 1
ATOM 603 C CA . ASN A 1 72 ? 13.906 5.472 0.080 1.00 92.12 72 ASN A CA 1
ATOM 604 C C . ASN A 1 72 ? 12.532 5.973 -0.403 1.00 92.12 72 ASN A C 1
ATOM 606 O O . ASN A 1 72 ? 12.354 6.254 -1.591 1.00 92.12 72 ASN A O 1
ATOM 610 N N . LEU A 1 73 ? 11.591 6.163 0.529 1.00 91.06 73 LEU A N 1
ATOM 611 C CA . LEU A 1 73 ? 10.246 6.677 0.244 1.00 91.06 73 LEU A CA 1
ATOM 612 C C . LEU A 1 73 ? 10.250 8.118 -0.301 1.00 91.06 73 LEU A C 1
ATOM 614 O O . LEU A 1 73 ? 9.364 8.489 -1.073 1.00 91.06 73 LEU A O 1
ATOM 618 N N . ALA A 1 74 ? 11.270 8.923 0.023 1.00 88.94 74 ALA A N 1
ATOM 619 C CA . ALA A 1 74 ? 11.354 10.329 -0.378 1.00 88.94 74 ALA A CA 1
ATOM 620 C C . ALA A 1 74 ? 11.356 10.530 -1.903 1.00 88.94 74 ALA A C 1
ATOM 622 O O . ALA A 1 74 ? 10.937 11.582 -2.383 1.00 88.94 74 ALA A O 1
ATOM 623 N N . VAL A 1 75 ? 11.747 9.512 -2.681 1.00 88.31 75 VAL A N 1
ATOM 624 C CA . VAL A 1 75 ? 11.699 9.539 -4.155 1.00 88.31 75 VAL A CA 1
ATOM 625 C C . VAL A 1 75 ? 10.274 9.777 -4.675 1.00 88.31 75 VAL A C 1
ATOM 627 O O . VAL A 1 75 ? 10.090 10.396 -5.723 1.00 88.31 75 VAL A O 1
ATOM 630 N N . LEU A 1 76 ? 9.248 9.339 -3.937 1.00 85.00 76 LEU A N 1
ATOM 631 C CA . LEU A 1 76 ? 7.844 9.532 -4.315 1.00 85.00 76 LEU A CA 1
ATOM 632 C C . LEU A 1 76 ? 7.364 10.971 -4.079 1.00 85.00 76 LEU A C 1
ATOM 634 O O . LEU A 1 76 ? 6.520 11.464 -4.830 1.00 85.00 76 LEU A O 1
ATOM 638 N N . ASN A 1 77 ? 7.943 11.650 -3.087 1.00 75.06 77 ASN A N 1
ATOM 639 C CA . ASN A 1 77 ? 7.596 13.017 -2.689 1.00 75.06 77 ASN A CA 1
ATOM 640 C C . ASN A 1 77 ? 8.480 14.091 -3.350 1.00 75.06 77 ASN A C 1
ATOM 642 O O . ASN A 1 77 ? 8.264 15.284 -3.147 1.00 75.06 77 ASN A O 1
ATOM 646 N N . ASP A 1 78 ? 9.441 13.678 -4.178 1.00 81.75 78 ASP A N 1
ATOM 647 C CA . ASP A 1 78 ? 10.241 14.562 -5.025 1.00 81.75 78 ASP A CA 1
ATOM 648 C C . ASP A 1 78 ? 9.347 15.398 -5.968 1.00 81.75 78 ASP A C 1
ATOM 650 O O . ASP A 1 78 ? 8.278 14.946 -6.368 1.00 81.75 78 ASP A O 1
ATOM 654 N N . GLN A 1 79 ? 9.750 16.608 -6.358 1.00 80.25 79 GLN A N 1
ATOM 655 C CA . GLN A 1 79 ? 8.976 17.453 -7.284 1.00 80.25 79 GLN A CA 1
ATOM 656 C C . GLN A 1 79 ? 9.063 16.999 -8.752 1.00 80.25 79 GLN A C 1
ATOM 658 O O . GLN A 1 79 ? 8.298 17.464 -9.595 1.00 80.25 79 GLN A O 1
ATOM 663 N N . ARG A 1 80 ? 9.961 16.065 -9.079 1.00 84.81 80 ARG A N 1
ATOM 664 C CA . ARG A 1 80 ? 10.081 15.483 -10.419 1.00 84.81 80 ARG A CA 1
ATOM 665 C C . ARG A 1 80 ? 8.788 14.786 -10.845 1.00 84.81 80 ARG A C 1
ATOM 667 O O . ARG A 1 80 ? 8.107 14.133 -10.045 1.00 84.81 80 ARG A O 1
ATOM 674 N N . HIS A 1 81 ? 8.472 14.887 -12.135 1.00 86.19 81 HIS A N 1
ATOM 675 C CA . HIS A 1 81 ? 7.399 14.108 -12.745 1.00 86.19 81 HIS A CA 1
ATOM 676 C C . HIS A 1 81 ? 7.739 12.614 -12.701 1.00 86.19 81 HIS A C 1
ATOM 678 O O . HIS A 1 81 ? 8.875 12.217 -12.954 1.00 86.19 81 HIS A O 1
ATOM 684 N N . LYS A 1 82 ? 6.740 11.784 -12.389 1.00 86.88 82 LYS A N 1
ATOM 685 C CA . LYS A 1 82 ? 6.868 10.326 -12.384 1.00 86.88 82 LYS A CA 1
ATOM 686 C C . LYS A 1 82 ? 6.248 9.799 -13.668 1.00 86.88 82 LYS A C 1
ATOM 688 O O . LYS A 1 82 ? 5.094 10.105 -13.956 1.00 86.88 82 LYS A O 1
ATOM 693 N N . LEU A 1 83 ? 7.014 9.020 -14.425 1.00 89.69 83 LEU A N 1
ATOM 694 C CA . LEU A 1 83 ? 6.565 8.392 -15.663 1.00 89.69 83 LEU A CA 1
ATOM 695 C C . LEU A 1 83 ? 6.527 6.877 -15.470 1.00 89.69 83 LEU A C 1
ATOM 697 O O . LEU A 1 83 ? 7.553 6.261 -15.187 1.00 89.69 83 LEU A O 1
ATOM 701 N N . ALA A 1 84 ? 5.350 6.278 -15.641 1.00 91.00 84 ALA A N 1
ATOM 702 C CA . ALA A 1 84 ? 5.218 4.830 -15.718 1.00 91.00 84 ALA A CA 1
ATOM 703 C C . ALA A 1 84 ? 5.510 4.367 -17.154 1.00 91.00 84 ALA A C 1
ATOM 705 O O . ALA A 1 84 ? 4.886 4.848 -18.100 1.00 91.00 84 ALA A O 1
ATOM 706 N N . ILE A 1 85 ? 6.450 3.433 -17.319 1.00 92.44 85 ILE A N 1
ATOM 707 C CA . ILE A 1 85 ? 6.759 2.789 -18.603 1.00 92.44 85 ILE A CA 1
ATOM 708 C C . ILE A 1 85 ? 6.388 1.310 -18.479 1.00 92.44 85 ILE A C 1
ATOM 710 O O . ILE A 1 85 ? 7.040 0.565 -17.752 1.00 92.44 85 ILE A O 1
ATOM 714 N N . CYS A 1 86 ? 5.347 0.891 -19.198 1.00 93.06 86 CYS A N 1
ATOM 715 C CA . CYS A 1 86 ? 4.832 -0.481 -19.199 1.00 93.06 86 CYS A CA 1
ATOM 716 C C . CYS A 1 86 ? 4.969 -1.105 -20.597 1.00 93.06 86 CYS A C 1
ATOM 718 O O . CYS A 1 86 ? 4.962 -0.395 -21.603 1.00 93.06 86 CYS A O 1
ATOM 720 N N . GLY A 1 87 ? 5.075 -2.433 -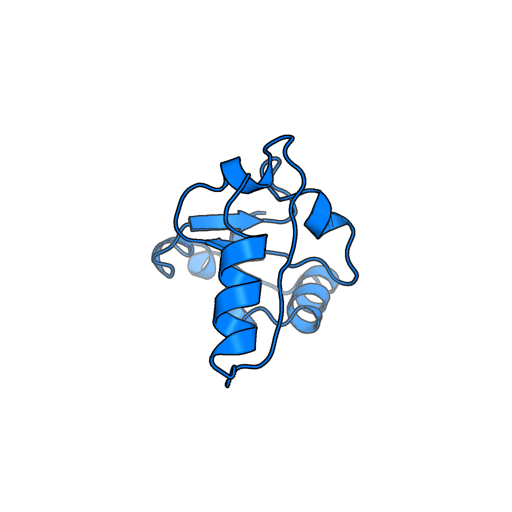20.683 1.00 93.00 87 GLY A N 1
ATOM 721 C CA . GLY A 1 87 ? 5.228 -3.134 -21.959 1.00 93.0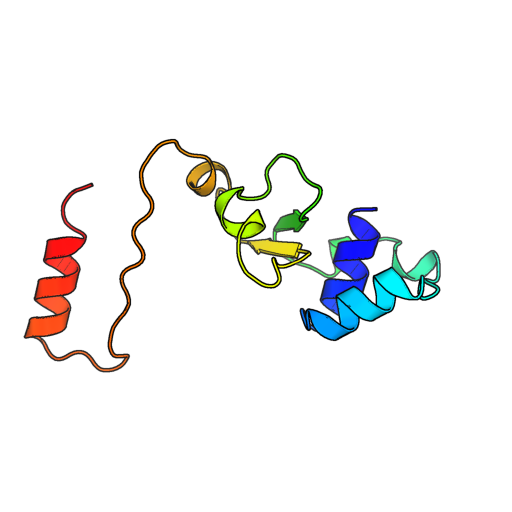0 87 GLY A CA 1
ATOM 722 C C . GLY A 1 87 ? 5.068 -4.650 -21.847 1.00 93.00 87 GLY A C 1
ATOM 723 O O . GL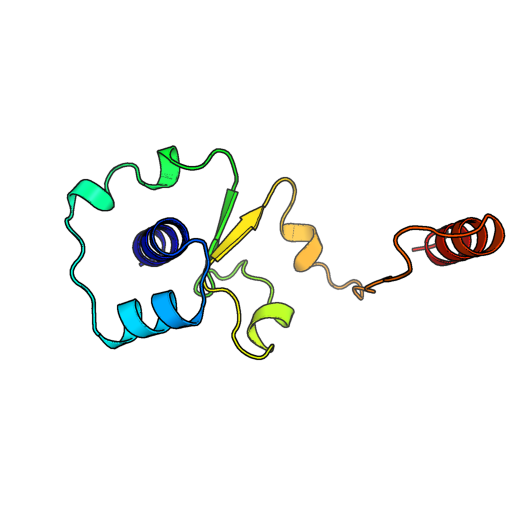Y A 1 87 ? 4.675 -5.168 -20.806 1.00 93.00 87 GLY A O 1
ATOM 724 N N . THR A 1 88 ? 5.370 -5.358 -22.938 1.00 94.31 88 THR A N 1
ATOM 725 C CA . THR A 1 88 ? 5.340 -6.830 -22.987 1.00 94.31 88 THR A CA 1
ATOM 726 C C . THR A 1 88 ? 6.371 -7.458 -22.043 1.00 94.31 88 THR A C 1
ATOM 728 O O . THR A 1 88 ? 7.487 -6.955 -21.910 1.00 94.31 88 THR A O 1
ATOM 731 N N . THR A 1 89 ? 6.023 -8.600 -21.443 1.00 94.38 89 THR A N 1
ATOM 732 C CA . THR A 1 89 ? 6.946 -9.430 -20.651 1.00 94.38 89 THR A CA 1
ATOM 733 C C . THR A 1 89 ? 7.964 -10.177 -21.520 1.00 94.38 89 THR A C 1
ATOM 735 O O . THR A 1 89 ? 8.985 -10.629 -21.008 1.00 94.38 89 THR A O 1
ATOM 738 N N . VAL A 1 90 ? 7.730 -10.264 -22.838 1.00 96.38 90 VAL A N 1
ATOM 739 C CA . VAL A 1 90 ? 8.626 -10.897 -23.822 1.00 96.38 90 VAL A CA 1
ATOM 740 C C . VAL A 1 90 ? 8.970 -9.894 -24.936 1.00 96.38 90 VAL A C 1
ATOM 742 O O . VAL A 1 90 ? 8.427 -9.960 -26.043 1.00 96.38 90 VAL A O 1
ATOM 745 N N . PRO A 1 91 ? 9.831 -8.897 -24.663 1.00 94.75 91 PRO A N 1
ATOM 746 C CA . PRO A 1 91 ? 10.186 -7.884 -25.647 1.00 94.75 91 PRO A CA 1
ATOM 747 C C . PRO A 1 91 ? 11.135 -8.442 -26.709 1.00 94.75 91 PRO A C 1
ATOM 749 O O . PRO A 1 91 ? 12.098 -9.148 -26.413 1.00 94.75 91 PRO A O 1
ATOM 752 N N . ASN A 1 92 ? 10.923 -8.050 -27.967 1.00 96.50 92 ASN A N 1
ATOM 753 C CA . ASN A 1 92 ? 11.936 -8.258 -28.998 1.00 96.50 92 ASN A CA 1
ATOM 754 C C . ASN A 1 92 ? 13.120 -7.285 -28.806 1.00 96.50 92 ASN A C 1
ATOM 756 O O . ASN A 1 92 ? 13.032 -6.294 -28.072 1.00 96.50 92 ASN A O 1
ATOM 760 N N . LYS A 1 93 ? 14.235 -7.536 -29.509 1.00 96.69 93 LYS A N 1
ATOM 761 C CA . LYS A 1 93 ? 15.457 -6.714 -29.398 1.00 96.69 93 LYS A CA 1
ATOM 762 C C . LYS A 1 93 ? 15.191 -5.218 -29.609 1.00 96.69 93 LYS A C 1
ATOM 764 O O . LYS A 1 93 ? 15.737 -4.399 -28.876 1.00 96.69 93 LYS A O 1
ATOM 769 N N . ARG A 1 94 ? 14.341 -4.859 -30.581 1.00 95.31 94 ARG A N 1
ATOM 770 C CA . ARG A 1 94 ? 14.000 -3.458 -30.878 1.00 95.31 94 ARG A CA 1
ATOM 771 C C . ARG A 1 94 ? 13.259 -2.805 -29.711 1.00 95.31 94 ARG A C 1
ATOM 773 O O . ARG A 1 94 ? 13.658 -1.729 -29.288 1.00 95.31 94 ARG A O 1
ATOM 780 N N . GLY A 1 95 ? 12.253 -3.473 -29.147 1.00 95.06 95 GLY A N 1
ATOM 781 C CA . GLY A 1 95 ? 11.489 -2.971 -28.001 1.00 95.06 95 GLY A CA 1
ATOM 782 C C . GLY A 1 95 ? 12.367 -2.702 -26.778 1.00 95.06 95 GLY A C 1
ATOM 783 O O . GLY A 1 95 ? 12.251 -1.645 -26.161 1.00 95.06 95 GLY A O 1
ATOM 784 N N . LEU A 1 96 ? 13.313 -3.602 -26.480 1.00 94.69 96 LEU A N 1
ATOM 785 C CA . LEU A 1 96 ? 14.258 -3.415 -25.374 1.00 94.69 96 LEU A CA 1
ATOM 786 C C . LEU A 1 96 ? 15.187 -2.209 -25.596 1.00 94.69 96 LEU A C 1
ATOM 788 O O . LEU A 1 96 ? 15.469 -1.464 -24.658 1.00 94.69 96 LEU A O 1
ATOM 792 N N . VAL A 1 97 ? 15.669 -2.009 -26.827 1.00 95.06 97 VAL A N 1
ATOM 793 C CA . VAL A 1 97 ? 16.517 -0.858 -27.177 1.00 95.06 97 VAL A CA 1
ATOM 794 C C . VAL A 1 97 ? 15.732 0.446 -27.055 1.00 95.06 97 VAL A C 1
ATOM 796 O O . VAL A 1 97 ? 16.224 1.385 -26.433 1.00 95.06 97 VAL A O 1
ATOM 799 N N . THR A 1 98 ? 14.499 0.494 -27.561 1.00 94.38 98 THR A N 1
ATOM 800 C CA . THR A 1 98 ? 13.627 1.669 -27.439 1.00 94.38 98 THR A CA 1
ATOM 801 C C . THR A 1 98 ? 13.348 2.019 -25.980 1.00 94.38 98 THR A C 1
ATOM 803 O O . THR A 1 98 ? 13.536 3.170 -25.597 1.00 94.38 98 THR A O 1
ATOM 806 N N . ALA A 1 99 ? 12.990 1.040 -25.141 1.00 94.25 99 ALA A N 1
ATOM 807 C CA . ALA A 1 99 ? 12.755 1.273 -23.715 1.00 94.25 99 ALA A CA 1
ATOM 808 C C . ALA A 1 99 ? 13.997 1.861 -23.022 1.00 94.25 99 ALA A C 1
ATOM 810 O O . ALA A 1 99 ? 13.892 2.858 -22.313 1.00 94.25 99 ALA A O 1
ATOM 811 N N . LYS A 1 100 ? 15.191 1.320 -23.307 1.00 93.38 100 LYS A N 1
ATOM 812 C CA . LYS A 1 100 ? 16.456 1.856 -22.778 1.00 93.38 100 LYS A CA 1
ATOM 813 C C . LYS A 1 100 ? 16.745 3.281 -23.244 1.00 93.38 100 LYS A C 1
ATOM 815 O O . LYS A 1 100 ? 17.315 4.051 -22.477 1.00 93.38 100 LYS A O 1
ATOM 820 N N . MET A 1 101 ? 16.406 3.630 -24.486 1.00 93.00 101 MET A N 1
ATOM 821 C CA . MET A 1 101 ? 16.574 4.997 -24.993 1.00 93.00 101 MET A CA 1
ATOM 822 C C . MET A 1 101 ? 15.629 5.973 -24.292 1.00 93.00 101 MET A C 1
ATOM 824 O O . MET A 1 101 ? 16.070 7.052 -23.914 1.00 93.00 101 MET A O 1
ATOM 828 N N . LEU A 1 102 ? 14.376 5.574 -24.053 1.00 91.75 102 LEU A N 1
ATOM 829 C CA . LEU A 1 102 ? 13.389 6.391 -23.338 1.00 91.75 102 LEU A CA 1
ATOM 830 C C . LEU A 1 102 ? 13.780 6.640 -21.876 1.00 91.75 102 LEU A C 1
ATOM 832 O O . LEU A 1 102 ? 13.508 7.712 -21.351 1.00 91.75 102 LEU A O 1
ATOM 836 N N . THR A 1 103 ? 14.452 5.683 -21.229 1.00 91.19 103 THR A N 1
ATOM 837 C CA . THR A 1 103 ? 14.949 5.846 -19.852 1.00 91.19 103 THR A CA 1
ATOM 838 C C . THR A 1 103 ? 16.313 6.539 -19.775 1.00 91.19 103 THR A C 1
ATOM 840 O O . THR A 1 103 ? 16.703 7.018 -18.715 1.00 91.19 103 THR A O 1
ATOM 843 N N . LYS A 1 104 ? 17.082 6.583 -20.875 1.00 80.69 104 LYS A N 1
ATOM 844 C CA . LYS A 1 104 ? 18.401 7.238 -20.948 1.00 80.69 104 LYS A CA 1
ATOM 845 C C . LYS A 1 104 ? 18.243 8.744 -21.170 1.00 80.69 104 LYS A C 1
ATOM 847 O O . LYS A 1 104 ? 18.587 9.254 -22.230 1.00 80.69 104 LYS A O 1
ATOM 852 N N . LYS A 1 105 ? 17.723 9.434 -20.159 1.00 59.72 105 LYS A N 1
ATOM 853 C CA . LYS A 1 105 ? 17.869 10.870 -19.861 1.00 59.72 105 LYS A CA 1
ATOM 854 C C . LYS A 1 105 ? 16.726 11.248 -18.928 1.00 59.72 105 LYS A C 1
ATOM 856 O O . LYS A 1 105 ? 15.583 11.392 -19.354 1.00 59.72 105 LYS A O 1
ATOM 861 N N . SER A 1 106 ? 17.043 11.405 -17.655 1.00 49.03 106 SER A N 1
ATOM 862 C CA . SER A 1 106 ? 16.243 12.123 -16.664 1.00 49.03 106 SER A CA 1
ATOM 863 C C . SER A 1 106 ? 17.214 12.731 -15.672 1.00 49.03 106 SER A C 1
ATOM 865 O O . SER A 1 106 ? 18.159 12.000 -15.298 1.00 49.03 106 SER A O 1
#